Protein AF-A0A699VQ20-F1 (afdb_monomer)

Sequence (80 aa):
MADFAWIEAMQEELHLACLEAVWIFVAYVAHKSFPIYQMDVKMAFLNGPLKEEVYVVQLDAFLDTDYPEKVYRLRKLFMD

pLDDT: mean 78.35, std 10.54, range [48.69, 96.44]

InterPro domains:
  IPR013103 Reverse transcriptase, RNA-dependent DNA polymerase [PF07727] (18-76)

Structure (mmCIF, N/CA/C/O backbone):
data_AF-A0A699VQ20-F1
#
_entry.id   AF-A0A699VQ20-F1
#
loop_
_atom_site.group_PDB
_atom_site.id
_atom_site.type_symbol
_atom_site.label_atom_id
_atom_site.label_alt_id
_atom_site.label_comp_id
_atom_site.label_asym_id
_atom_site.label_entity_id
_atom_site.label_seq_id
_atom_site.pdbx_PDB_ins_code
_atom_site.Cartn_x
_atom_site.Cartn_y
_atom_site.Cartn_z
_atom_site.occupancy
_atom_site.B_iso_or_equiv
_atom_site.auth_seq_id
_atom_site.auth_comp_id
_atom_site.auth_asym_id
_atom_site.auth_atom_id
_atom_site.pdbx_PDB_model_num
ATOM 1 N N . MET A 1 1 ? 9.429 -0.746 30.852 1.00 48.69 1 MET A N 1
ATOM 2 C CA . MET A 1 1 ? 8.429 -0.292 29.867 1.00 48.69 1 MET A CA 1
ATOM 3 C C . MET A 1 1 ? 9.217 0.196 28.673 1.00 48.69 1 MET A C 1
ATOM 5 O O . MET A 1 1 ? 10.080 1.038 28.883 1.00 48.69 1 MET A O 1
ATOM 9 N N . ALA A 1 2 ? 9.046 -0.403 27.492 1.00 53.09 2 ALA A N 1
ATOM 10 C CA . ALA A 1 2 ? 9.622 0.176 26.282 1.00 53.09 2 ALA A CA 1
ATOM 11 C C . ALA A 1 2 ? 8.946 1.536 26.077 1.00 53.09 2 ALA A C 1
ATOM 13 O O . ALA A 1 2 ? 7.719 1.611 26.088 1.00 53.09 2 ALA A O 1
ATOM 14 N N . ASP A 1 3 ? 9.748 2.593 26.031 1.00 75.31 3 ASP A N 1
ATOM 15 C CA . ASP A 1 3 ? 9.276 3.948 25.767 1.00 75.31 3 ASP A CA 1
ATOM 16 C C . ASP A 1 3 ? 8.732 4.016 24.329 1.00 75.31 3 ASP A C 1
ATOM 18 O O . ASP A 1 3 ? 9.305 3.416 23.416 1.00 75.31 3 ASP A O 1
ATOM 22 N N . PHE A 1 4 ? 7.599 4.699 24.154 1.00 73.06 4 PHE A N 1
ATOM 23 C CA . PHE A 1 4 ? 6.874 4.861 22.890 1.00 73.06 4 PHE A CA 1
ATOM 24 C C . PHE A 1 4 ? 7.794 5.411 21.785 1.00 73.06 4 PHE A C 1
ATOM 26 O O . PHE A 1 4 ? 7.689 5.002 20.630 1.00 73.06 4 PHE A O 1
ATOM 33 N N . ALA A 1 5 ? 8.787 6.220 22.175 1.00 79.38 5 ALA A N 1
ATOM 34 C CA . ALA A 1 5 ? 9.830 6.742 21.298 1.00 79.38 5 ALA A CA 1
ATOM 35 C C . ALA A 1 5 ? 10.650 5.652 20.575 1.00 79.38 5 ALA A C 1
ATOM 37 O O . ALA A 1 5 ? 11.061 5.846 19.434 1.00 79.38 5 ALA A O 1
ATOM 38 N N . TRP A 1 6 ? 10.873 4.483 21.192 1.00 70.12 6 TRP A N 1
ATOM 39 C CA . TRP A 1 6 ? 11.600 3.382 20.541 1.00 70.12 6 TRP A CA 1
ATOM 40 C C . TRP A 1 6 ? 10.776 2.702 19.450 1.00 70.12 6 TRP A C 1
ATOM 42 O O . TRP A 1 6 ? 11.336 2.242 18.459 1.00 70.12 6 TRP A O 1
ATOM 52 N N . ILE A 1 7 ? 9.454 2.639 19.624 1.00 71.56 7 ILE A N 1
ATOM 53 C CA . ILE A 1 7 ? 8.546 2.068 18.623 1.00 71.56 7 ILE A CA 1
ATOM 54 C C . ILE A 1 7 ? 8.446 3.014 17.427 1.00 71.56 7 ILE A C 1
ATOM 56 O O . ILE A 1 7 ? 8.553 2.557 16.292 1.00 71.56 7 ILE A O 1
ATOM 60 N N . GLU A 1 8 ? 8.313 4.320 17.670 1.00 78.88 8 GLU A N 1
ATOM 61 C CA . GLU A 1 8 ? 8.285 5.330 16.606 1.00 78.88 8 GLU A CA 1
ATOM 62 C C . GLU A 1 8 ? 9.584 5.339 15.796 1.00 78.88 8 GLU A C 1
ATOM 64 O O . GLU A 1 8 ? 9.531 5.241 14.571 1.00 78.88 8 GLU A O 1
ATOM 69 N N . ALA A 1 9 ? 10.741 5.332 16.465 1.00 75.81 9 ALA A N 1
ATOM 70 C CA . ALA A 1 9 ? 12.038 5.273 15.792 1.00 75.81 9 ALA A CA 1
ATOM 71 C C . ALA A 1 9 ? 12.194 4.003 14.935 1.00 75.81 9 ALA A C 1
ATOM 73 O O . ALA A 1 9 ? 12.637 4.066 13.791 1.00 75.81 9 ALA A O 1
ATOM 74 N N . MET A 1 10 ? 11.782 2.837 15.449 1.00 77.56 10 MET A N 1
ATOM 75 C CA . MET A 1 10 ? 11.810 1.593 14.668 1.00 77.56 10 MET A CA 1
ATOM 76 C C . MET A 1 10 ? 10.842 1.621 13.479 1.00 77.56 10 MET A C 1
ATOM 78 O O . MET A 1 10 ? 11.135 1.038 12.435 1.00 77.56 10 MET A O 1
ATOM 82 N N . GLN A 1 11 ? 9.689 2.271 13.627 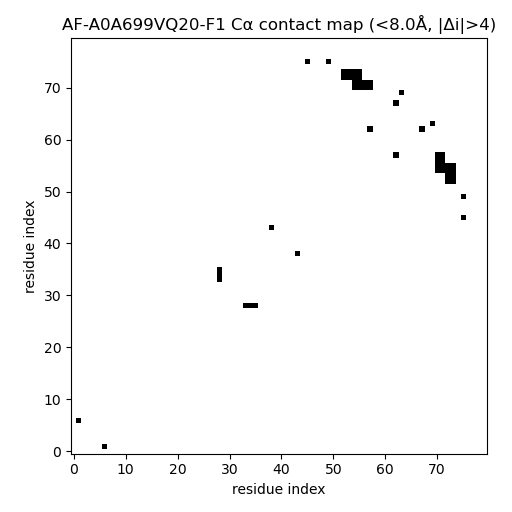1.00 74.50 11 GLN A N 1
ATOM 83 C CA . GLN A 1 11 ? 8.688 2.377 12.571 1.00 74.50 11 GLN A CA 1
ATOM 84 C C . GLN A 1 11 ? 9.121 3.345 11.462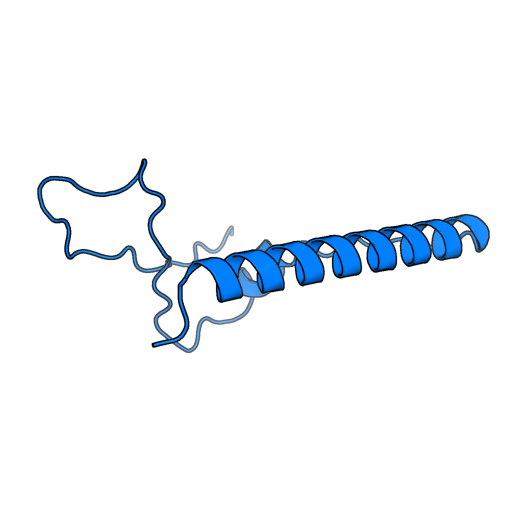 1.00 74.50 11 GLN A C 1
ATOM 86 O O . GLN A 1 11 ? 8.848 3.077 10.292 1.00 74.50 11 GLN A O 1
ATOM 91 N N . GLU A 1 12 ? 9.836 4.417 11.805 1.00 77.81 12 GLU A N 1
ATOM 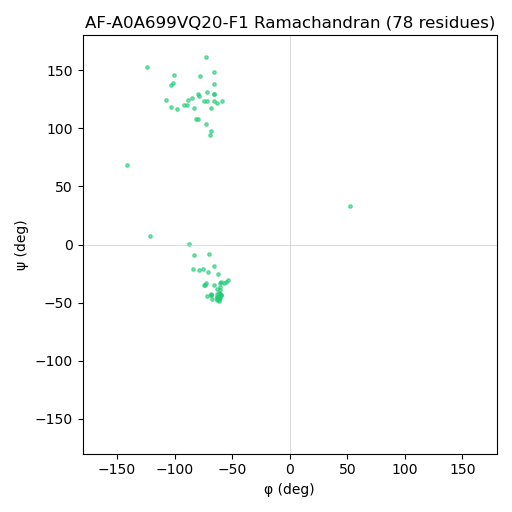92 C CA . GLU A 1 12 ? 10.405 5.371 10.849 1.00 77.81 12 GLU A CA 1
ATOM 93 C C . GLU A 1 12 ? 11.517 4.727 10.005 1.00 77.81 12 GLU A C 1
ATOM 95 O O . GLU A 1 12 ? 11.466 4.770 8.774 1.00 77.81 12 GLU A O 1
ATOM 100 N N . GLU A 1 13 ? 12.441 4.008 10.647 1.00 74.19 13 GLU A N 1
ATOM 101 C CA . GLU A 1 13 ? 13.498 3.240 9.971 1.00 74.19 13 GLU A CA 1
ATOM 102 C C . GLU A 1 13 ? 12.924 2.150 9.048 1.00 74.19 13 GLU A C 1
ATOM 104 O O . GLU A 1 13 ? 13.342 2.001 7.896 1.00 74.19 13 GLU A O 1
ATOM 109 N N . LEU A 1 14 ? 11.907 1.410 9.511 1.00 80.56 14 LEU A N 1
ATOM 110 C CA . LEU A 1 14 ? 11.235 0.389 8.700 1.00 80.56 14 LEU A CA 1
ATOM 111 C C . LEU A 1 14 ? 10.530 1.004 7.479 1.00 80.56 14 LEU A C 1
ATOM 113 O O . LEU A 1 14 ? 10.536 0.415 6.394 1.00 80.56 14 LEU A O 1
ATOM 117 N N . HIS A 1 15 ? 9.925 2.183 7.641 1.00 80.88 15 HIS A N 1
ATOM 118 C CA . HIS A 1 15 ? 9.236 2.889 6.564 1.00 80.88 15 HIS A CA 1
ATOM 119 C C . HIS A 1 15 ? 10.216 3.388 5.495 1.00 80.88 15 HIS A C 1
ATOM 121 O O . HIS A 1 15 ? 9.965 3.212 4.299 1.00 80.88 15 HIS A O 1
ATOM 127 N N . LEU A 1 16 ? 11.355 3.950 5.911 1.00 79.50 16 LEU A N 1
ATOM 128 C CA . LEU A 1 16 ? 12.425 4.380 5.008 1.00 79.50 16 LEU A CA 1
ATOM 129 C C . LEU A 1 16 ? 12.995 3.201 4.211 1.00 79.50 16 LEU A C 1
ATOM 131 O O . LEU A 1 16 ? 13.038 3.260 2.980 1.00 79.50 16 LEU A O 1
ATOM 135 N N . ALA A 1 17 ? 13.318 2.092 4.883 1.00 81.12 17 ALA A N 1
ATOM 136 C CA . ALA A 1 17 ? 13.820 0.884 4.228 1.00 81.12 17 ALA A CA 1
ATOM 137 C C . ALA A 1 1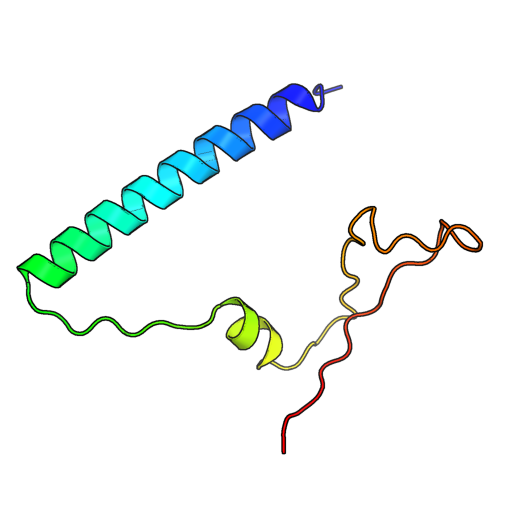7 ? 12.818 0.302 3.209 1.00 81.12 17 ALA A C 1
ATOM 139 O O . ALA A 1 17 ? 13.204 -0.189 2.144 1.00 81.12 17 ALA A O 1
ATOM 140 N N . CYS A 1 18 ? 11.516 0.373 3.504 1.00 86.25 18 CYS A N 1
ATOM 141 C CA . CYS A 1 18 ? 10.473 -0.086 2.589 1.00 86.25 18 CYS A CA 1
ATOM 142 C C . CYS A 1 18 ? 10.378 0.800 1.335 1.00 86.25 18 CYS A C 1
ATOM 144 O O . CYS A 1 18 ? 10.296 0.278 0.221 1.00 86.25 18 CYS A O 1
ATOM 146 N N . LEU A 1 19 ? 10.446 2.127 1.493 1.00 88.62 19 LEU A N 1
ATOM 147 C CA . LEU A 1 19 ? 10.439 3.066 0.367 1.00 88.62 19 LEU A CA 1
ATOM 148 C C . LEU A 1 19 ? 11.656 2.884 -0.544 1.00 88.62 19 LEU A C 1
ATOM 150 O O . LEU A 1 19 ? 11.498 2.854 -1.766 1.00 88.62 19 LEU A O 1
ATOM 154 N N . GLU A 1 20 ? 12.847 2.703 0.029 1.00 89.12 20 GLU A N 1
ATOM 155 C CA . GLU A 1 20 ? 14.063 2.431 -0.744 1.00 89.12 20 GLU A CA 1
ATOM 156 C C . GLU A 1 20 ? 13.942 1.139 -1.558 1.00 89.12 20 GLU A C 1
ATOM 158 O O . GLU A 1 20 ? 14.230 1.129 -2.759 1.00 89.12 20 GLU A O 1
ATOM 163 N N . ALA A 1 21 ? 13.445 0.059 -0.948 1.00 91.81 21 ALA A N 1
ATOM 164 C CA . ALA A 1 21 ? 13.219 -1.203 -1.647 1.00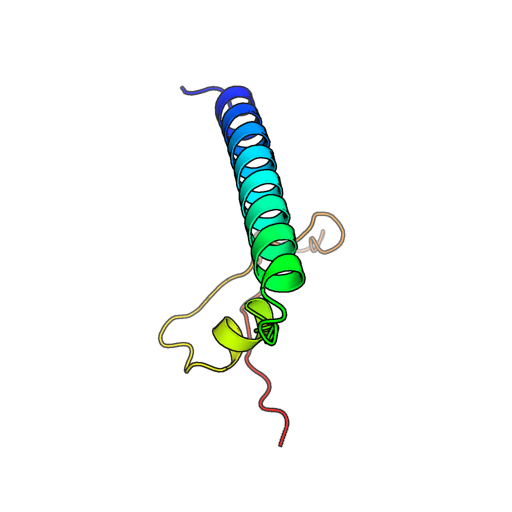 91.81 21 ALA A CA 1
ATOM 165 C C . ALA A 1 21 ? 12.204 -1.058 -2.795 1.00 91.81 21 ALA A C 1
ATOM 167 O O . ALA A 1 21 ? 12.430 -1.586 -3.889 1.00 91.81 21 ALA A O 1
ATOM 168 N N . VAL A 1 22 ? 11.116 -0.308 -2.584 1.00 90.19 22 VAL A N 1
ATOM 169 C CA . VAL A 1 22 ? 10.119 -0.016 -3.627 1.00 90.19 22 VAL A CA 1
ATOM 170 C C . VAL A 1 22 ? 10.744 0.782 -4.770 1.00 90.19 22 VAL A C 1
ATOM 172 O O . VAL A 1 22 ? 10.538 0.438 -5.932 1.00 90.19 22 VAL A O 1
ATOM 175 N N . TRP A 1 23 ? 11.540 1.811 -4.476 1.00 93.25 23 TRP A N 1
ATOM 176 C CA . TRP A 1 23 ? 12.221 2.605 -5.502 1.00 93.25 23 TRP A CA 1
ATOM 177 C C . TRP A 1 23 ? 13.215 1.786 -6.321 1.00 93.25 23 TRP A C 1
ATOM 179 O O . TRP A 1 23 ? 13.191 1.862 -7.550 1.00 93.25 23 TRP A O 1
ATOM 189 N N . ILE A 1 24 ? 14.040 0.963 -5.671 1.00 94.69 24 ILE A N 1
ATOM 190 C CA . ILE A 1 24 ? 14.977 0.062 -6.358 1.00 94.69 24 ILE A CA 1
ATOM 191 C C . ILE A 1 24 ? 14.210 -0.908 -7.262 1.00 94.69 24 ILE A C 1
ATOM 193 O O . ILE A 1 24 ? 14.588 -1.117 -8.418 1.00 94.69 24 ILE A O 1
ATOM 197 N N . PHE A 1 25 ? 13.106 -1.470 -6.767 1.00 92.00 25 PHE A N 1
ATOM 198 C CA . PHE A 1 25 ? 12.270 -2.381 -7.539 1.00 92.00 25 PHE A CA 1
ATOM 199 C C . PHE A 1 25 ? 11.649 -1.699 -8.764 1.00 92.00 25 PHE A C 1
ATOM 201 O O . PHE A 1 25 ? 11.744 -2.225 -9.874 1.00 92.00 25 PHE A O 1
ATOM 208 N N . VAL A 1 26 ? 11.073 -0.505 -8.595 1.00 91.50 26 VAL A N 1
ATOM 209 C CA . VAL A 1 26 ? 10.493 0.277 -9.698 1.00 91.50 26 VAL A CA 1
ATOM 210 C C . VAL A 1 26 ? 11.560 0.643 -10.728 1.00 91.50 26 VAL A C 1
ATOM 212 O O . VAL A 1 26 ? 11.332 0.463 -11.925 1.00 91.50 26 VAL A O 1
ATOM 215 N N . ALA A 1 27 ? 12.740 1.090 -10.290 1.00 95.12 27 ALA A N 1
ATOM 216 C CA . ALA A 1 27 ? 13.854 1.410 -11.180 1.00 95.12 27 ALA A CA 1
ATOM 2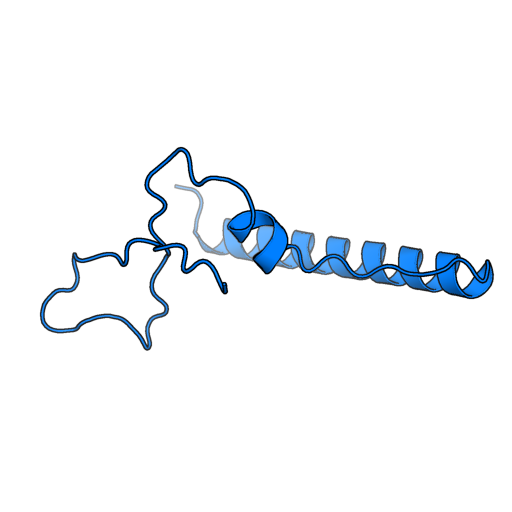17 C C . ALA A 1 27 ? 14.306 0.185 -11.992 1.00 95.12 27 ALA A C 1
ATOM 219 O O . ALA A 1 27 ? 14.517 0.281 -13.203 1.00 95.12 27 ALA A O 1
ATOM 220 N N . TYR A 1 28 ? 14.397 -0.984 -11.352 1.00 95.44 28 TYR A N 1
ATOM 221 C CA . TYR A 1 28 ? 14.738 -2.237 -12.022 1.00 95.44 28 TYR A CA 1
ATOM 222 C C . TYR A 1 28 ? 13.688 -2.646 -13.061 1.00 95.44 28 TYR A C 1
ATOM 224 O O . TYR A 1 28 ? 14.031 -2.971 -14.199 1.00 95.44 28 TYR A O 1
ATOM 232 N N . VAL A 1 29 ? 12.409 -2.608 -12.685 1.00 95.88 29 VAL A N 1
ATOM 233 C CA . VAL A 1 29 ? 11.290 -2.953 -13.567 1.00 95.88 29 VAL A CA 1
ATOM 234 C C . VAL A 1 29 ? 11.229 -2.016 -14.775 1.00 95.88 29 VAL A C 1
ATOM 236 O O . VAL A 1 29 ? 11.111 -2.496 -15.904 1.00 95.88 29 VAL A O 1
ATOM 239 N N . ALA A 1 30 ? 11.392 -0.707 -14.563 1.00 93.50 30 ALA A N 1
ATOM 240 C CA . ALA A 1 30 ? 11.454 0.281 -15.635 1.00 93.50 30 ALA A CA 1
ATOM 241 C C . ALA A 1 30 ? 12.638 0.014 -16.579 1.00 93.50 30 ALA A C 1
ATOM 243 O O . ALA A 1 30 ? 12.461 -0.030 -17.797 1.00 93.50 30 ALA A O 1
ATOM 244 N N . HIS A 1 31 ? 13.826 -0.262 -16.029 1.00 95.06 31 HIS A N 1
ATOM 245 C CA . HIS A 1 31 ? 15.011 -0.621 -16.814 1.00 95.06 31 HIS A CA 1
ATOM 246 C C . HIS A 1 31 ? 14.812 -1.904 -17.637 1.00 95.06 31 HIS A C 1
ATOM 248 O O . HIS A 1 31 ? 15.336 -2.024 -18.743 1.00 95.06 31 HIS A O 1
ATOM 254 N N . LYS A 1 32 ? 14.035 -2.865 -17.130 1.00 96.44 32 LYS A N 1
ATOM 255 C CA . LYS A 1 32 ? 13.688 -4.101 -17.847 1.00 96.44 32 LYS A CA 1
ATOM 256 C C . LYS A 1 32 ? 12.450 -3.980 -18.737 1.00 96.44 32 LYS A C 1
ATOM 258 O O . LYS A 1 32 ? 12.103 -4.955 -19.398 1.00 96.44 32 LYS A O 1
ATOM 263 N N . SER A 1 33 ? 11.817 -2.804 -18.788 1.00 94.25 33 SER A N 1
ATOM 264 C CA . SER A 1 33 ? 10.566 -2.566 -19.520 1.00 94.25 33 SER A CA 1
ATOM 265 C C . SER A 1 33 ? 9.460 -3.564 -19.153 1.00 94.25 33 SER A C 1
ATOM 267 O O . SER A 1 33 ? 8.651 -3.939 -20.002 1.00 94.25 33 SER A O 1
ATOM 269 N N . PHE A 1 34 ? 9.425 -4.027 -17.898 1.00 94.88 34 PHE A N 1
ATOM 270 C CA . PHE A 1 34 ? 8.333 -4.887 -17.450 1.00 94.88 34 PHE A CA 1
ATOM 271 C C . PHE A 1 34 ? 7.083 -4.046 -17.168 1.00 94.88 34 PHE A C 1
ATOM 273 O O . PHE A 1 34 ? 7.193 -2.915 -16.686 1.00 94.88 34 PHE A O 1
ATOM 280 N N . PRO A 1 35 ? 5.883 -4.580 -17.444 1.00 89.06 35 PRO A N 1
ATOM 281 C CA . PRO A 1 35 ? 4.649 -3.907 -17.071 1.00 89.06 35 PRO A CA 1
ATOM 282 C C . PRO A 1 35 ? 4.529 -3.837 -15.542 1.00 89.06 35 PRO A C 1
ATOM 284 O O . PRO A 1 35 ? 4.657 -4.851 -14.854 1.00 89.06 35 PRO A O 1
ATOM 287 N N . ILE A 1 36 ? 4.263 -2.640 -15.013 1.00 85.00 36 ILE A N 1
ATOM 288 C CA . ILE A 1 36 ? 3.908 -2.439 -13.603 1.00 85.00 36 ILE A CA 1
ATOM 289 C C . ILE A 1 36 ? 2.388 -2.494 -13.495 1.00 85.00 36 ILE A C 1
ATOM 291 O O . ILE A 1 36 ? 1.690 -1.673 -14.086 1.00 85.00 36 ILE A O 1
ATOM 295 N N . TYR A 1 37 ? 1.885 -3.436 -12.704 1.00 83.25 37 TYR A N 1
ATOM 296 C CA . TYR A 1 37 ? 0.484 -3.471 -12.303 1.00 83.25 37 TYR A CA 1
ATOM 297 C C . TYR A 1 37 ? 0.385 -2.964 -10.869 1.00 83.25 37 TYR A C 1
ATOM 299 O O . TYR A 1 37 ? 0.973 -3.545 -9.957 1.00 83.25 37 TYR A O 1
ATOM 307 N N . GLN A 1 38 ? -0.341 -1.868 -10.666 1.00 79.88 38 GLN A N 1
ATOM 308 C CA . GLN A 1 38 ? -0.609 -1.359 -9.329 1.00 79.88 38 GLN A CA 1
ATOM 309 C C . GLN A 1 38 ? -1.800 -2.116 -8.744 1.00 79.88 38 GLN A C 1
ATOM 311 O O . GLN A 1 38 ? -2.910 -2.042 -9.266 1.00 79.88 38 GLN A O 1
ATOM 316 N N . MET A 1 39 ? -1.566 -2.840 -7.652 1.00 71.44 39 MET A N 1
ATOM 317 C CA . MET A 1 39 ? -2.646 -3.363 -6.827 1.00 71.44 39 MET A CA 1
ATOM 318 C C . MET A 1 39 ? -2.966 -2.306 -5.772 1.00 71.44 39 MET A C 1
ATOM 320 O O . MET A 1 39 ? -2.092 -1.946 -4.981 1.00 71.44 39 MET A O 1
ATOM 324 N N . ASP A 1 40 ? -4.198 -1.803 -5.738 1.00 73.81 40 ASP A N 1
ATOM 325 C CA . ASP A 1 40 ? -4.656 -1.025 -4.590 1.00 73.81 40 ASP A CA 1
ATOM 326 C C . ASP A 1 40 ? -4.790 -1.986 -3.402 1.00 73.81 40 ASP A C 1
ATOM 328 O O . ASP A 1 40 ? -5.795 -2.676 -3.250 1.00 73.81 40 ASP A O 1
ATOM 332 N N . VAL A 1 41 ? -3.738 -2.080 -2.585 1.00 67.81 41 VAL A N 1
ATOM 333 C CA . VAL A 1 41 ? -3.687 -2.967 -1.411 1.00 67.81 41 VAL A CA 1
ATOM 334 C C . VAL A 1 41 ? -4.799 -2.618 -0.416 1.00 67.81 41 VAL A C 1
ATOM 336 O O . VAL A 1 41 ? -5.355 -3.508 0.230 1.00 67.81 41 VAL A O 1
ATOM 339 N N . LYS A 1 42 ? -5.178 -1.337 -0.338 1.00 68.81 42 LYS A N 1
ATOM 340 C CA . LYS A 1 42 ? -6.233 -0.849 0.552 1.00 68.81 42 LYS A CA 1
ATOM 341 C C . LYS A 1 42 ? -7.593 -1.372 0.099 1.00 68.81 42 LYS A C 1
ATOM 343 O O . LYS A 1 42 ? -8.363 -1.858 0.924 1.00 68.81 42 LYS A O 1
ATOM 348 N N . MET A 1 43 ? -7.860 -1.358 -1.205 1.00 62.41 43 MET A N 1
ATOM 349 C CA . MET A 1 43 ? -9.065 -1.976 -1.762 1.00 62.41 43 MET A CA 1
ATOM 350 C C . MET A 1 43 ? -8.991 -3.500 -1.803 1.00 62.41 43 MET A C 1
ATOM 352 O O . MET A 1 43 ? -9.997 -4.146 -1.543 1.00 62.41 43 MET A O 1
ATOM 356 N N . ALA A 1 44 ? -7.829 -4.107 -2.047 1.00 64.69 44 ALA A N 1
ATOM 357 C CA . ALA A 1 44 ? -7.671 -5.561 -2.046 1.00 64.69 44 ALA A CA 1
ATOM 358 C C . ALA A 1 44 ? -8.012 -6.172 -0.676 1.00 64.69 44 ALA A C 1
ATOM 360 O O . ALA A 1 44 ? -8.697 -7.194 -0.616 1.00 64.69 44 ALA A O 1
ATOM 361 N N . PHE A 1 45 ? -7.621 -5.504 0.416 1.00 65.38 45 PHE A N 1
ATOM 362 C CA . PHE A 1 45 ? -8.028 -5.874 1.774 1.00 65.38 45 PHE A CA 1
ATOM 363 C C . PHE A 1 45 ? -9.552 -5.811 1.956 1.00 65.38 45 PHE A C 1
ATOM 365 O O . PHE A 1 45 ? -10.157 -6.725 2.514 1.00 65.38 45 PHE A O 1
ATOM 372 N N . LEU A 1 46 ? -10.190 -4.762 1.430 1.00 67.81 46 LEU A N 1
ATOM 373 C CA . LEU A 1 46 ? -11.643 -4.580 1.502 1.00 67.81 46 LEU A CA 1
ATOM 374 C C . LEU A 1 46 ? -12.414 -5.488 0.530 1.00 67.81 46 LEU A C 1
ATOM 376 O O . LEU A 1 46 ? -13.593 -5.756 0.754 1.00 67.81 46 LEU A O 1
ATOM 380 N N . ASN A 1 47 ? -11.774 -5.996 -0.523 1.00 69.62 47 ASN A N 1
ATOM 381 C CA . ASN A 1 47 ? -12.411 -6.809 -1.557 1.00 69.62 47 ASN A CA 1
ATOM 382 C C . ASN A 1 47 ? -12.619 -8.269 -1.127 1.00 69.62 47 ASN A C 1
ATOM 384 O O . ASN A 1 47 ? -13.552 -8.908 -1.618 1.00 69.62 47 ASN A O 1
ATOM 388 N N . GLY A 1 48 ? -11.871 -8.770 -0.140 1.00 70.38 48 GLY A N 1
ATOM 389 C CA . GLY A 1 48 ? -12.146 -10.057 0.509 1.00 70.38 48 GLY A CA 1
ATOM 390 C C . GLY A 1 48 ? -13.378 -10.023 1.433 1.00 70.38 48 GLY A C 1
ATOM 391 O O . GLY A 1 48 ? -13.852 -8.947 1.811 1.00 70.38 48 GLY A O 1
ATOM 392 N N . PRO A 1 49 ? -13.964 -11.179 1.791 1.00 70.00 49 PRO A N 1
ATOM 393 C CA . PRO A 1 49 ? -14.943 -11.243 2.872 1.00 70.00 49 PRO A CA 1
ATOM 394 C C . PRO A 1 49 ? -14.265 -10.911 4.210 1.00 70.00 49 PRO A C 1
ATOM 396 O O . PRO A 1 49 ? -13.312 -11.580 4.609 1.00 70.00 49 PRO A O 1
ATOM 399 N N . LEU A 1 50 ? -14.777 -9.898 4.917 1.00 72.25 50 LEU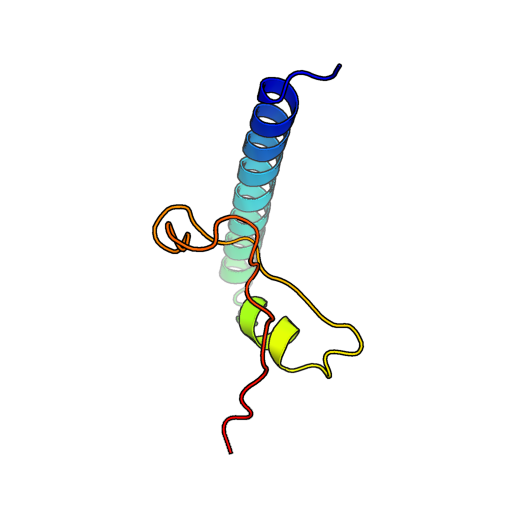 A N 1
ATOM 400 C CA . LEU A 1 50 ? -14.408 -9.623 6.308 1.00 72.25 50 LEU A CA 1
ATOM 401 C C . LEU A 1 50 ? -14.966 -10.762 7.173 1.00 72.25 50 LEU A C 1
ATOM 403 O O . LEU A 1 50 ? -16.155 -10.779 7.484 1.00 72.25 50 LEU A O 1
ATOM 407 N N . LYS A 1 51 ? -14.128 -11.750 7.504 1.00 68.69 51 LYS A N 1
ATOM 408 C CA . LYS A 1 51 ? -14.508 -12.850 8.410 1.00 68.69 51 LYS A CA 1
ATOM 409 C C . LYS A 1 51 ? -14.660 -12.390 9.862 1.00 68.69 51 LYS A C 1
ATOM 411 O O . LYS A 1 51 ? -15.376 -13.031 10.622 1.00 68.69 51 LYS A O 1
ATOM 416 N N . GLU A 1 52 ? -14.002 -11.296 10.225 1.00 74.31 52 GLU A N 1
ATOM 417 C CA . GLU A 1 52 ? -13.922 -10.768 11.586 1.00 74.31 52 GLU A CA 1
ATOM 418 C C . GLU A 1 52 ? -14.413 -9.316 11.630 1.00 74.31 52 GLU A C 1
ATOM 420 O O . GLU A 1 52 ? -14.349 -8.585 10.635 1.00 74.31 52 GLU A O 1
ATOM 425 N N . GLU A 1 53 ? -14.925 -8.891 12.788 1.00 75.69 53 GLU A N 1
ATOM 426 C CA . GLU A 1 53 ? -15.287 -7.494 13.017 1.00 75.69 53 GLU A CA 1
ATOM 427 C C . GLU A 1 53 ? -14.022 -6.650 13.160 1.00 75.69 53 GLU A C 1
ATOM 429 O O . GLU A 1 53 ? -13.355 -6.661 14.192 1.00 75.69 53 GLU A O 1
ATOM 434 N N . VAL A 1 54 ? -13.693 -5.910 12.104 1.00 77.81 54 VAL A N 1
ATOM 435 C CA . VAL A 1 54 ? -12.556 -4.992 12.107 1.00 77.81 54 VAL A CA 1
ATOM 436 C C . VAL A 1 54 ? -13.013 -3.627 12.613 1.00 77.81 54 VAL A C 1
ATOM 438 O O . VAL A 1 54 ? -13.933 -3.014 12.063 1.00 77.81 54 VAL A O 1
ATOM 441 N N . TYR 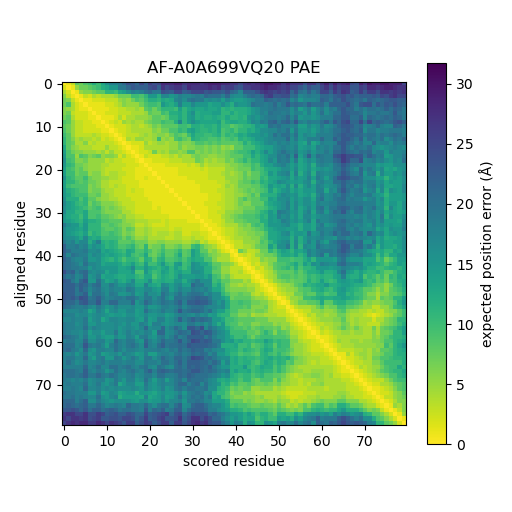A 1 55 ? -12.340 -3.145 13.650 1.00 80.25 55 TYR A N 1
ATOM 442 C CA . TYR A 1 55 ? -12.460 -1.781 14.151 1.00 80.25 55 TYR A CA 1
ATOM 443 C C . TYR A 1 55 ? -11.262 -0.976 13.663 1.00 80.25 55 TYR A C 1
ATOM 445 O O . TYR A 1 55 ? -10.143 -1.488 13.613 1.00 80.25 55 TYR A O 1
ATOM 453 N N . VAL A 1 56 ? -11.499 0.267 13.253 1.00 77.12 56 VAL A N 1
ATOM 454 C CA . VAL A 1 56 ? -10.449 1.133 12.708 1.00 77.12 56 VAL A CA 1
ATOM 455 C C . VAL A 1 56 ? -10.051 2.140 13.772 1.00 77.12 56 VAL A C 1
ATOM 457 O O . VAL A 1 56 ? -10.918 2.712 14.435 1.00 77.12 56 VAL A O 1
ATOM 460 N N . VAL A 1 57 ? -8.746 2.369 13.919 1.00 78.31 57 VAL A N 1
ATOM 461 C CA . VAL A 1 57 ? -8.241 3.468 14.745 1.00 78.31 57 VAL A CA 1
ATOM 462 C C . VAL A 1 57 ? -8.801 4.776 14.190 1.00 78.31 57 VAL A C 1
ATOM 464 O O . VAL A 1 57 ? -8.655 5.074 13.002 1.00 78.31 57 VAL A O 1
ATOM 467 N N . GLN A 1 58 ? -9.486 5.527 15.050 1.00 79.19 58 GLN A N 1
ATOM 468 C CA . GLN A 1 58 ? -9.957 6.865 14.731 1.00 79.19 58 GLN A CA 1
ATOM 469 C C . GLN A 1 58 ? -8.765 7.814 14.692 1.00 79.19 58 GLN A C 1
ATOM 471 O O . GLN A 1 58 ? -7.943 7.832 15.601 1.00 79.19 58 GLN A O 1
ATOM 476 N N . LEU A 1 59 ? -8.679 8.601 13.624 1.00 76.88 59 LEU A N 1
ATOM 477 C CA . LEU A 1 59 ? -7.812 9.774 13.596 1.00 76.88 59 LEU A CA 1
ATOM 478 C C . LEU A 1 59 ? -8.332 10.799 14.607 1.00 76.88 59 LEU A C 1
ATOM 480 O O . LEU A 1 59 ? -9.546 10.922 14.763 1.00 76.88 59 LEU A O 1
ATOM 484 N N . ASP A 1 60 ? -7.439 11.587 15.207 1.00 78.69 60 ASP A N 1
ATOM 485 C CA . ASP A 1 60 ? -7.809 12.581 16.228 1.00 78.69 60 ASP A CA 1
ATOM 486 C C . ASP A 1 60 ? -8.882 13.569 15.747 1.00 78.69 60 ASP A C 1
ATOM 488 O O . ASP A 1 60 ? -9.754 13.978 16.506 1.00 78.69 60 ASP A O 1
ATOM 492 N N . ALA A 1 61 ? -8.882 13.895 14.451 1.00 79.12 61 ALA A N 1
ATOM 493 C CA . ALA A 1 61 ? -9.883 14.761 13.825 1.00 79.12 61 ALA A CA 1
ATOM 494 C C . ALA A 1 61 ? -11.290 14.132 13.697 1.00 79.12 61 ALA A C 1
ATOM 496 O O . ALA A 1 61 ? -12.226 14.809 13.280 1.00 79.12 61 ALA A O 1
ATOM 497 N N . PHE A 1 62 ? -11.432 12.842 14.005 1.00 73.88 62 PHE A N 1
ATOM 498 C CA . PHE A 1 62 ? -12.668 12.058 13.910 1.00 73.88 62 PHE A CA 1
ATOM 499 C C . PHE A 1 62 ? -13.093 11.452 15.256 1.00 73.88 62 PHE A C 1
ATOM 501 O O . PHE A 1 62 ? -14.031 10.648 15.281 1.00 73.88 62 PHE A O 1
ATOM 508 N N . LEU A 1 63 ? -12.414 11.816 16.350 1.00 81.06 63 LEU A N 1
ATOM 509 C CA . LEU A 1 63 ? -12.826 11.459 17.704 1.00 81.06 63 LEU A CA 1
ATOM 510 C C . LEU A 1 63 ? -14.156 12.145 18.032 1.00 81.06 63 LEU A C 1
ATOM 512 O O . LEU A 1 63 ? -14.312 13.353 17.851 1.00 81.06 63 LEU A O 1
ATOM 516 N N . ASP A 1 64 ? -15.118 11.363 18.514 1.00 81.50 64 ASP A N 1
ATOM 517 C CA . ASP A 1 64 ? -16.382 11.879 19.029 1.00 81.50 64 ASP A CA 1
ATOM 518 C C . ASP A 1 64 ? -16.172 12.350 20.473 1.00 81.50 64 ASP A C 1
ATOM 520 O O . ASP A 1 64 ? -15.986 11.540 21.384 1.00 81.50 64 ASP A O 1
ATOM 524 N N . THR A 1 65 ? -16.174 13.667 20.680 1.00 81.12 65 THR A N 1
ATOM 525 C CA . THR A 1 65 ? -15.932 14.283 21.993 1.00 81.12 65 THR A CA 1
ATOM 526 C C . THR A 1 65 ? -16.989 13.903 23.033 1.00 81.12 65 THR A C 1
ATOM 528 O O . THR A 1 65 ? -16.690 13.923 24.226 1.00 81.12 65 THR A O 1
ATOM 531 N N . ASP A 1 66 ? -18.204 13.548 22.600 1.00 86.88 66 ASP A N 1
ATOM 532 C CA . ASP A 1 66 ? -19.301 13.163 23.492 1.00 86.88 66 ASP A CA 1
ATOM 533 C C . ASP A 1 66 ? -19.226 11.678 23.891 1.00 86.88 66 ASP A C 1
ATOM 535 O O . ASP A 1 66 ? -19.797 11.281 24.909 1.00 86.88 66 ASP A O 1
ATOM 539 N N . TYR A 1 67 ? -18.515 10.854 23.109 1.00 82.19 67 TYR A N 1
ATOM 540 C CA . TYR A 1 67 ? -18.381 9.408 23.322 1.00 82.19 67 TYR A CA 1
ATOM 541 C C . TYR A 1 67 ? -16.960 8.903 23.002 1.00 82.19 67 TYR A C 1
ATOM 543 O O . TYR A 1 67 ? -16.769 8.147 22.040 1.00 82.19 67 TYR A O 1
ATOM 551 N N . PRO A 1 68 ? -15.956 9.279 23.812 1.00 76.94 68 PRO A N 1
ATOM 552 C CA . PRO A 1 68 ? -14.544 9.012 23.533 1.00 76.94 68 PRO A CA 1
ATOM 553 C C . PRO A 1 68 ? -14.172 7.520 23.540 1.00 76.94 68 PRO A C 1
ATOM 555 O O . PRO A 1 68 ? -13.138 7.136 22.998 1.00 76.94 68 PRO A O 1
ATOM 558 N N . GLU A 1 69 ? -14.992 6.655 24.139 1.00 81.00 69 GLU A N 1
ATOM 559 C CA . GLU A 1 69 ? -14.782 5.203 24.164 1.00 81.00 69 GLU A CA 1
ATOM 560 C C . GLU A 1 69 ? -15.285 4.467 22.910 1.00 81.00 69 GLU A C 1
ATOM 562 O O . GLU A 1 69 ? -15.042 3.265 22.758 1.00 81.00 69 GLU A O 1
ATOM 567 N N . LYS A 1 70 ? -16.012 5.143 22.011 1.00 80.81 70 LYS A N 1
ATOM 568 C CA . LYS A 1 70 ? -16.597 4.497 20.831 1.00 80.81 70 LYS A CA 1
ATOM 569 C C . LYS A 1 70 ? -15.601 4.417 19.683 1.00 80.81 70 LYS A C 1
ATOM 571 O O . LYS A 1 70 ? -15.115 5.422 19.184 1.00 80.81 70 LYS A O 1
ATOM 576 N N . VAL A 1 71 ? -15.408 3.206 19.170 1.00 77.94 71 VAL A N 1
ATOM 577 C CA . VAL A 1 71 ? -14.611 2.931 17.966 1.00 77.94 71 VAL A CA 1
ATOM 578 C C . VAL A 1 71 ? -15.503 2.735 16.736 1.00 77.94 71 VAL A C 1
ATOM 580 O O . VAL A 1 71 ? -16.599 2.174 16.829 1.00 77.94 71 VAL A O 1
ATOM 583 N N . TYR A 1 72 ? -15.040 3.158 15.553 1.00 80.38 72 TYR A N 1
ATOM 584 C CA . TYR A 1 72 ? -15.774 2.898 14.309 1.00 80.38 72 TYR A CA 1
ATOM 585 C C . TYR A 1 72 ? -15.554 1.463 13.833 1.00 80.38 72 TYR A C 1
ATOM 587 O O . TYR A 1 72 ? -14.426 1.010 13.626 1.00 80.38 72 TYR A O 1
ATOM 595 N N . ARG A 1 73 ? -16.665 0.768 13.583 1.00 82.62 73 ARG A N 1
ATOM 596 C CA . ARG A 1 73 ? -16.674 -0.527 12.905 1.00 82.62 73 ARG A CA 1
ATOM 597 C C . ARG A 1 73 ? -16.555 -0.329 11.398 1.00 82.62 73 ARG A C 1
ATOM 599 O O . ARG A 1 73 ? -17.352 0.394 10.794 1.00 82.62 73 ARG A O 1
ATOM 606 N N . LEU A 1 74 ? -15.625 -1.046 10.781 1.00 81.62 74 LEU A N 1
ATOM 607 C CA . LEU A 1 74 ? -15.485 -1.087 9.334 1.00 81.62 74 LEU A CA 1
ATOM 608 C C . LEU A 1 74 ? -16.690 -1.815 8.715 1.00 81.62 74 LEU A C 1
ATOM 610 O O . LEU A 1 74 ? -16.914 -3.000 8.967 1.00 81.62 74 LEU A O 1
ATOM 614 N N . ARG A 1 75 ? -17.476 -1.107 7.896 1.00 77.00 75 ARG A N 1
ATOM 615 C CA . ARG A 1 75 ? -18.537 -1.700 7.067 1.00 77.00 75 ARG A CA 1
ATOM 616 C C . ARG A 1 75 ? -18.106 -1.708 5.609 1.00 77.00 75 ARG A C 1
ATOM 618 O O . ARG A 1 75 ? -17.796 -0.662 5.049 1.00 77.00 75 ARG A O 1
ATOM 625 N N . LYS A 1 76 ? -18.115 -2.892 4.996 1.00 69.81 76 LYS A N 1
ATOM 626 C CA . LYS A 1 76 ? -17.897 -3.045 3.558 1.00 69.81 76 LYS A CA 1
ATOM 627 C C . LYS A 1 76 ? -19.147 -2.581 2.814 1.00 69.81 76 LYS A C 1
ATOM 629 O O . LYS A 1 76 ? -20.233 -3.100 3.058 1.00 69.81 76 LYS A O 1
ATOM 634 N N . LEU A 1 77 ? -18.977 -1.620 1.916 1.00 67.94 77 LEU A N 1
ATOM 635 C CA . LEU A 1 77 ? -19.971 -1.273 0.910 1.00 67.94 77 LEU A CA 1
ATOM 636 C C . LEU A 1 77 ? -19.544 -1.986 -0.370 1.00 67.94 77 LEU A C 1
ATOM 638 O O . LEU A 1 77 ? -18.443 -1.748 -0.866 1.00 67.94 77 LEU A O 1
ATOM 642 N N . PHE A 1 78 ? -20.365 -2.914 -0.852 1.00 58.91 78 PHE A N 1
ATOM 643 C CA . PHE A 1 78 ? -20.185 -3.436 -2.199 1.00 58.91 78 PHE A CA 1
ATOM 644 C C . PHE A 1 78 ? -20.617 -2.323 -3.154 1.00 58.91 78 PHE A C 1
ATOM 646 O O . PHE A 1 78 ? -21.707 -1.775 -3.009 1.00 58.91 78 PHE A O 1
ATOM 653 N N . MET A 1 79 ? -19.718 -1.919 -4.046 1.00 56.38 79 MET A N 1
ATOM 654 C CA . MET A 1 79 ? -20.110 -1.123 -5.203 1.00 56.38 79 MET A CA 1
ATOM 655 C C . MET A 1 79 ? -20.687 -2.131 -6.201 1.00 56.38 79 MET A C 1
ATOM 657 O O . MET A 1 79 ? -19.930 -2.972 -6.687 1.00 56.38 79 MET A O 1
ATOM 661 N N . ASP A 1 80 ? -22.010 -2.107 -6.384 1.00 52.12 80 ASP A N 1
ATOM 662 C CA . ASP A 1 80 ? -22.733 -2.904 -7.389 1.00 52.12 80 ASP A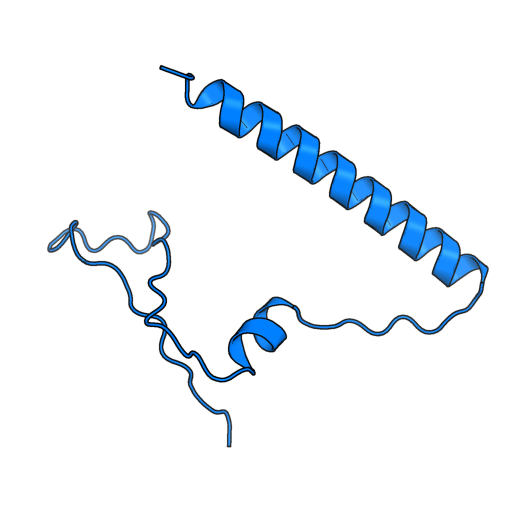 CA 1
ATOM 663 C C . ASP A 1 80 ? -22.520 -2.348 -8.809 1.00 52.12 80 ASP A C 1
ATOM 665 O O . ASP A 1 80 ? -22.432 -1.103 -8.956 1.00 52.12 80 ASP A O 1
#

Organism: Tanacetum cinerariifolium (NCBI:txid118510)

Mean predicted aligned error: 12.12 Å

Solvent-accessible surface area (backbone atoms only — not comparable to full-atom values): 5310 Å² total; per-residue (Å²): 130,87,57,69,65,60,55,52,55,53,49,52,54,52,51,52,54,50,50,52,51,50,50,54,49,51,53,51,35,58,75,67,68,52,89,83,80,86,75,60,62,73,55,56,63,62,69,48,84,79,89,63,93,48,68,47,87,71,54,81,94,65,60,46,87,92,47,77,87,68,73,52,70,70,74,86,77,82,86,127

Secondary structure (DSSP, 8-state):
---HHHHHHHHHHHHHHHHHHHHHHHHHHHHTTPPPPPP-HHHHHHHS---S-PEEPPPGGG--TT-TTPPEEP-PPP--

Radius of gyration: 18.7 Å; Cα contacts (8 Å, |Δi|>4): 26; chains: 1; bounding box: 38×28×49 Å

Foldseek 3Di:
DPPPVVVVVVVVVVVVVVVVVVVVVVVVCVVVVHDDDDDPVVVVVLVDDPPDFDWDDDDPVRQDPVCNPDTDTDDRDDPD